Protein AF-A0A7S1DS60-F1 (afdb_monomer_lite)

InterPro domains:
  IPR001368 TNFR/NGFR cysteine-rich region [PS00652] (5-47)
  IPR001368 TNFR/NGFR cysteine-rich region [PS50050] (55-96)

Structure (mmCIF, N/CA/C/O backbone):
data_AF-A0A7S1DS60-F1
#
_entry.id   AF-A0A7S1DS60-F1
#
loop_
_atom_site.group_PDB
_atom_site.id
_atom_site.type_symbol
_atom_site.label_atom_id
_atom_site.label_alt_id
_atom_site.label_comp_id
_atom_site.label_asym_id
_atom_site.label_entity_id
_atom_site.label_seq_id
_atom_site.pdbx_PDB_ins_code
_atom_site.Cartn_x
_atom_site.Cartn_y
_atom_site.Cartn_z
_atom_site.occupancy
_atom_site.B_iso_or_equiv
_atom_site.auth_seq_id
_atom_site.auth_comp_id
_atom_site.auth_asym_id
_atom_site.auth_atom_id
_atom_site.pdbx_PDB_model_num
ATOM 1 N N . MET A 1 1 ? 25.228 -1.358 -38.423 1.00 77.25 1 MET A N 1
ATOM 2 C CA . MET A 1 1 ? 25.023 -2.503 -37.490 1.00 77.25 1 MET A CA 1
ATOM 3 C C . MET A 1 1 ? 24.868 -1.909 -36.098 1.00 77.25 1 MET A C 1
ATOM 5 O O . MET A 1 1 ? 25.657 -1.032 -35.782 1.00 77.25 1 MET A O 1
ATOM 9 N N . CYS A 1 2 ? 23.871 -2.311 -35.299 1.00 82.56 2 CYS A N 1
ATOM 10 C CA . CYS A 1 2 ? 23.634 -1.691 -33.985 1.00 82.56 2 CYS A CA 1
ATOM 11 C C . CYS A 1 2 ? 24.840 -1.860 -33.051 1.00 82.56 2 CYS A C 1
ATOM 13 O O . CYS A 1 2 ? 25.261 -2.992 -32.799 1.00 82.56 2 CYS A O 1
ATOM 15 N N . GLN A 1 3 ? 25.354 -0.752 -32.516 1.00 85.12 3 GLN A N 1
ATOM 16 C CA . GLN A 1 3 ? 26.491 -0.754 -31.594 1.00 85.12 3 GLN A CA 1
ATOM 17 C C . GLN A 1 3 ? 26.100 -1.141 -30.155 1.00 85.12 3 GLN A C 1
ATOM 19 O O . GLN A 1 3 ? 24.916 -1.272 -29.822 1.00 85.12 3 GLN A O 1
ATOM 24 N N . ASP A 1 4 ? 27.107 -1.368 -29.313 1.00 87.81 4 ASP A N 1
ATOM 25 C CA . ASP A 1 4 ? 26.959 -1.518 -27.863 1.00 87.81 4 ASP A CA 1
ATOM 26 C C . ASP A 1 4 ? 27.383 -0.203 -27.194 1.00 87.81 4 ASP A C 1
ATOM 28 O O . ASP A 1 4 ? 28.439 0.344 -27.513 1.00 87.81 4 ASP A O 1
ATOM 32 N N . CYS A 1 5 ? 26.537 0.323 -26.312 1.00 88.38 5 CYS A N 1
ATOM 33 C CA . CYS A 1 5 ? 26.714 1.637 -25.697 1.00 88.38 5 CYS A CA 1
ATOM 34 C C . CYS A 1 5 ? 27.489 1.596 -24.371 1.00 88.38 5 CYS A C 1
ATOM 36 O O . CYS A 1 5 ? 27.805 2.655 -23.828 1.00 88.38 5 CYS A O 1
ATOM 38 N N . GLY A 1 6 ? 27.838 0.404 -23.870 1.00 84.62 6 GLY A N 1
ATOM 39 C CA . GLY A 1 6 ? 28.521 0.249 -22.587 1.00 84.62 6 GLY A CA 1
ATOM 40 C C . GLY A 1 6 ? 27.583 0.388 -21.382 1.00 84.62 6 GLY A C 1
ATOM 41 O O . GLY A 1 6 ? 26.366 0.278 -21.507 1.00 84.62 6 GLY A O 1
ATOM 42 N N . GLN A 1 7 ? 28.155 0.565 -20.187 1.00 85.62 7 GLN A N 1
ATOM 43 C CA . GLN A 1 7 ? 27.382 0.655 -18.940 1.00 85.62 7 GLN A CA 1
ATOM 44 C C . GLN A 1 7 ? 26.685 2.018 -18.812 1.00 85.62 7 GLN A C 1
ATOM 46 O O . GLN A 1 7 ? 27.212 3.025 -19.275 1.00 85.62 7 GLN A O 1
ATOM 51 N N . GLU A 1 8 ? 25.510 2.022 -18.174 1.00 90.19 8 GLU A N 1
ATOM 52 C CA . GLU A 1 8 ? 24.691 3.216 -17.872 1.00 90.19 8 GLU A CA 1
ATOM 53 C C . GLU A 1 8 ? 24.151 3.985 -19.093 1.00 90.19 8 GLU A C 1
ATOM 55 O O . GLU A 1 8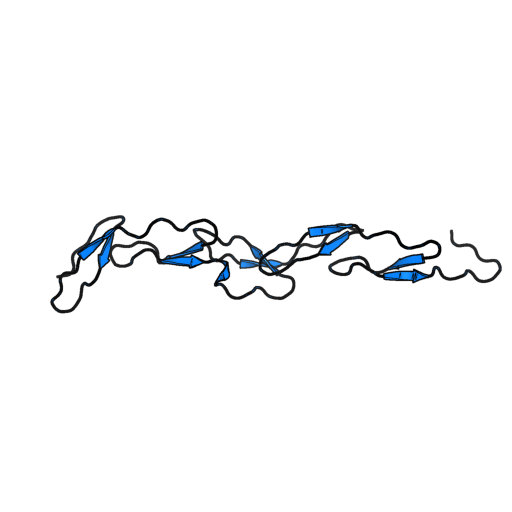 ? 23.641 5.098 -18.965 1.00 90.19 8 GLU A O 1
ATOM 60 N N . ARG A 1 9 ? 24.207 3.373 -20.281 1.00 94.56 9 ARG A N 1
ATOM 61 C CA . ARG A 1 9 ? 23.693 3.937 -21.531 1.00 94.56 9 ARG A CA 1
ATOM 62 C C . ARG A 1 9 ? 22.866 2.911 -22.286 1.00 94.56 9 ARG A C 1
ATOM 64 O O . ARG A 1 9 ? 23.164 1.719 -22.241 1.00 94.56 9 ARG A O 1
ATOM 71 N N . TYR A 1 10 ? 21.885 3.383 -23.044 1.00 94.62 10 TYR A N 1
ATOM 72 C CA . TYR A 1 10 ? 21.050 2.549 -23.902 1.00 94.62 10 TYR A CA 1
ATOM 73 C C . TYR A 1 10 ? 21.086 3.035 -25.352 1.00 94.62 10 TYR A C 1
ATOM 75 O O . TYR A 1 10 ? 21.266 4.223 -25.634 1.00 94.62 10 TYR A O 1
ATOM 83 N N . LEU A 1 11 ? 20.935 2.103 -26.293 1.00 95.12 11 LEU A N 1
ATOM 84 C CA . LEU A 1 11 ? 20.860 2.422 -27.715 1.00 95.12 11 LEU A CA 1
ATOM 85 C C . LEU A 1 11 ? 19.426 2.812 -28.095 1.00 95.12 11 LEU A C 1
ATOM 87 O O . LEU A 1 11 ? 18.534 1.964 -28.122 1.00 95.12 11 LEU A O 1
ATOM 91 N N . TYR A 1 12 ? 19.217 4.081 -28.438 1.00 93.31 12 TYR A N 1
ATOM 92 C CA . TYR A 1 12 ? 17.943 4.605 -28.918 1.00 93.31 12 TYR A CA 1
ATOM 93 C C . TYR A 1 12 ? 17.879 4.589 -30.449 1.00 93.31 12 TYR A C 1
ATOM 95 O O . TYR A 1 12 ? 18.824 4.991 -31.124 1.00 93.31 12 TYR A O 1
ATOM 103 N N . GLY A 1 13 ? 16.744 4.162 -31.006 1.00 90.88 13 GLY A N 1
ATOM 104 C CA . GLY A 1 13 ? 16.458 4.321 -32.435 1.00 90.88 13 GLY A CA 1
ATOM 105 C C . GLY A 1 13 ? 17.278 3.443 -33.387 1.00 90.88 13 GLY A C 1
ATOM 106 O O . GLY A 1 13 ? 17.379 3.787 -34.558 1.00 90.88 13 GLY A O 1
ATOM 107 N N . CYS A 1 14 ? 17.857 2.324 -32.932 1.00 90.44 14 CYS A N 1
ATOM 108 C CA . CYS A 1 14 ? 18.511 1.395 -33.858 1.00 90.44 14 CYS A CA 1
ATOM 109 C C . CYS A 1 14 ? 17.505 0.460 -34.538 1.00 90.44 14 CYS A C 1
ATOM 111 O O . CYS A 1 14 ? 16.767 -0.265 -33.866 1.00 90.44 14 CYS A O 1
ATOM 113 N N . GLY A 1 15 ? 17.519 0.430 -35.869 1.00 87.88 15 GLY A N 1
ATOM 114 C CA . GLY A 1 15 ? 16.660 -0.435 -36.672 1.00 87.88 15 GLY A CA 1
ATOM 115 C C . GLY A 1 15 ? 16.632 -0.019 -38.142 1.00 87.88 15 GLY A C 1
ATOM 116 O O . GLY A 1 15 ? 16.853 1.140 -38.475 1.00 87.88 15 GLY A O 1
ATOM 117 N N . GLY A 1 16 ? 16.351 -0.966 -39.040 1.00 86.94 16 GLY A N 1
ATOM 118 C CA . GLY A 1 16 ? 16.376 -0.698 -40.481 1.00 86.94 16 GLY A CA 1
ATOM 119 C C . GLY A 1 16 ? 17.774 -0.293 -40.959 1.00 86.94 16 GLY A C 1
ATOM 120 O O . GLY A 1 16 ? 18.723 -1.060 -40.795 1.00 86.94 16 GLY A O 1
ATOM 121 N N . GLU A 1 17 ? 17.880 0.897 -41.550 1.00 86.62 17 GLU A N 1
ATOM 122 C CA . GLU A 1 17 ? 19.138 1.521 -41.989 1.00 86.62 17 GLU A CA 1
ATOM 123 C C . GLU A 1 17 ? 19.765 2.465 -40.944 1.00 86.62 17 GLU A C 1
ATOM 125 O O . GLU A 1 17 ? 20.890 2.920 -41.132 1.00 86.62 17 GLU A O 1
ATOM 130 N N . GLU A 1 18 ? 19.086 2.705 -39.819 1.00 89.38 18 GLU A N 1
ATOM 131 C CA . GLU A 1 18 ? 19.547 3.601 -38.756 1.00 89.38 18 GLU A CA 1
ATOM 132 C C . GLU A 1 18 ? 20.487 2.878 -37.777 1.00 89.38 18 GLU A C 1
ATOM 134 O O . GLU A 1 18 ? 20.172 1.805 -37.249 1.00 89.38 18 GLU A O 1
ATOM 139 N N . GLU A 1 19 ? 21.642 3.486 -37.487 1.00 88.25 19 GLU A N 1
ATOM 140 C CA . GLU A 1 19 ? 22.638 2.934 -36.552 1.00 88.25 19 GLU A CA 1
ATOM 141 C C . GLU A 1 19 ? 22.272 3.147 -35.072 1.00 88.25 19 GLU A C 1
ATOM 143 O O . GLU A 1 19 ? 22.774 2.431 -34.199 1.00 88.25 19 GLU A O 1
ATOM 148 N N . GLY A 1 20 ? 21.352 4.079 -34.801 1.00 91.94 20 GLY A N 1
ATOM 149 C CA . GLY A 1 20 ? 20.920 4.475 -33.463 1.00 91.94 20 GLY A CA 1
ATOM 150 C C . GLY A 1 20 ? 21.922 5.369 -32.722 1.00 91.94 20 GLY A C 1
ATOM 151 O O . GLY A 1 20 ? 23.076 5.534 -33.113 1.00 91.94 20 GLY A O 1
ATOM 152 N N . GLU A 1 21 ? 21.474 5.947 -31.611 1.00 93.38 21 GLU A N 1
ATOM 153 C CA . GLU A 1 21 ? 22.241 6.867 -30.768 1.00 93.38 21 GLU A CA 1
ATOM 154 C C . GLU A 1 21 ? 22.366 6.309 -29.348 1.00 93.38 21 GLU A C 1
ATOM 156 O O . GLU A 1 21 ? 21.381 5.863 -28.759 1.00 93.38 21 GLU A O 1
ATOM 161 N N . CYS A 1 22 ? 23.566 6.356 -28.770 1.00 94.81 22 CYS A N 1
ATOM 162 C CA . CYS A 1 22 ? 23.753 6.006 -27.365 1.00 94.81 22 CYS A CA 1
ATOM 163 C C . CYS A 1 22 ? 23.325 7.167 -26.467 1.00 94.81 22 CYS A C 1
ATOM 165 O O . CYS A 1 22 ? 23.950 8.231 -26.485 1.00 94.81 22 CYS A O 1
ATOM 167 N N . ARG A 1 23 ? 22.312 6.940 -25.636 1.00 95.44 23 ARG A N 1
ATOM 168 C CA . ARG A 1 23 ? 21.808 7.912 -24.660 1.00 95.44 23 ARG A CA 1
ATOM 169 C C . ARG A 1 23 ? 22.091 7.444 -23.247 1.00 95.44 23 ARG A C 1
ATOM 171 O O . ARG A 1 23 ? 22.139 6.242 -23.000 1.00 95.44 23 ARG A O 1
ATOM 178 N N . ASP A 1 24 ? 22.301 8.396 -22.349 1.00 96.19 24 ASP A N 1
ATOM 179 C CA . ASP A 1 24 ? 22.412 8.098 -20.925 1.00 96.19 24 ASP A CA 1
ATOM 180 C C . ASP A 1 24 ? 21.065 7.598 -20.413 1.00 96.19 24 ASP A C 1
ATOM 182 O O . ASP A 1 24 ? 20.008 8.058 -20.859 1.00 96.19 24 ASP A O 1
ATOM 186 N N . CYS A 1 25 ? 21.109 6.612 -19.523 1.00 95.94 25 CYS A N 1
ATOM 187 C CA . CYS A 1 25 ? 19.897 6.123 -18.896 1.00 95.94 25 CYS A CA 1
ATOM 188 C C . CYS A 1 25 ? 19.268 7.203 -18.014 1.00 95.94 25 CYS A C 1
ATOM 190 O O . CYS A 1 25 ? 19.962 7.979 -17.357 1.00 95.94 25 CYS A O 1
ATOM 192 N N . SER A 1 26 ? 17.941 7.195 -17.960 1.00 95.00 26 SER A N 1
ATOM 193 C CA . SER A 1 26 ? 17.153 7.989 -17.027 1.00 95.00 26 SER A CA 1
ATOM 194 C C . SER A 1 26 ? 17.617 7.752 -15.587 1.00 95.00 26 SER A C 1
ATOM 196 O O . SER A 1 26 ? 18.011 6.640 -15.233 1.00 95.00 26 SER A O 1
ATOM 198 N N . GLU A 1 27 ? 17.558 8.791 -14.753 1.00 93.56 27 GLU A N 1
ATOM 199 C CA . GLU A 1 27 ? 18.003 8.778 -13.351 1.00 93.56 27 GLU A CA 1
ATOM 200 C C . GLU A 1 27 ? 17.357 7.662 -12.515 1.00 93.56 27 GLU A C 1
ATOM 202 O O . GLU A 1 27 ? 16.332 7.084 -12.879 1.00 93.56 27 GLU A O 1
ATOM 207 N N . ALA A 1 28 ? 17.973 7.328 -11.380 1.00 92.12 28 ALA A N 1
ATOM 208 C CA . ALA A 1 28 ? 17.454 6.292 -10.492 1.00 92.12 28 ALA A CA 1
ATOM 209 C C . ALA A 1 28 ? 16.040 6.629 -9.981 1.00 92.12 28 ALA A C 1
ATOM 211 O O . ALA A 1 28 ? 15.719 7.785 -9.712 1.00 92.12 28 ALA A O 1
ATOM 212 N N . CYS A 1 29 ? 15.203 5.602 -9.803 1.00 94.25 29 CYS A N 1
ATOM 213 C CA . CYS A 1 29 ? 13.833 5.794 -9.336 1.00 94.25 29 CYS A CA 1
ATOM 214 C C . CYS A 1 29 ? 13.790 6.362 -7.909 1.00 94.25 29 CYS A C 1
ATOM 216 O O . CYS A 1 29 ? 14.455 5.861 -6.997 1.00 94.25 29 CYS A O 1
ATOM 218 N N . GLU A 1 30 ? 12.964 7.388 -7.709 1.00 92.81 30 GLU A N 1
ATOM 219 C CA . GLU A 1 30 ? 12.786 8.058 -6.422 1.00 92.81 30 GLU A CA 1
ATOM 220 C C . GLU A 1 30 ? 11.836 7.292 -5.486 1.00 92.81 30 GLU A C 1
ATOM 222 O O . GLU A 1 30 ? 11.084 6.398 -5.896 1.00 92.81 30 GLU A O 1
ATOM 227 N N . ALA A 1 31 ? 11.829 7.680 -4.206 1.00 89.19 31 ALA A N 1
ATOM 228 C CA . ALA A 1 31 ? 10.869 7.173 -3.231 1.00 89.19 31 ALA A CA 1
ATOM 229 C C . ALA A 1 31 ? 9.424 7.404 -3.712 1.00 89.19 31 ALA A C 1
ATOM 231 O O . ALA A 1 31 ? 9.071 8.493 -4.151 1.00 89.19 31 ALA A O 1
ATOM 232 N N . GLY A 1 32 ? 8.584 6.370 -3.620 1.00 91.62 32 GLY A N 1
ATOM 233 C CA . GLY A 1 32 ? 7.227 6.394 -4.180 1.00 91.62 32 GLY A CA 1
ATOM 234 C C . GLY A 1 32 ? 7.131 5.900 -5.629 1.00 91.62 32 GLY A C 1
ATOM 235 O O . GLY A 1 32 ? 6.033 5.856 -6.178 1.00 91.62 32 GLY A O 1
ATOM 236 N N . SER A 1 33 ? 8.239 5.466 -6.234 1.00 95.62 33 SER A N 1
ATOM 237 C CA . SER A 1 33 ? 8.265 4.750 -7.515 1.00 95.62 33 SER A CA 1
ATOM 238 C C . SER A 1 33 ? 9.194 3.541 -7.446 1.00 95.62 33 SER A C 1
ATOM 240 O O . SER A 1 33 ? 10.027 3.472 -6.546 1.00 95.62 33 SER A O 1
ATOM 242 N N . TYR A 1 34 ? 9.054 2.581 -8.359 1.00 95.75 34 TYR A N 1
ATOM 243 C CA . TYR A 1 34 ? 9.936 1.417 -8.465 1.00 95.75 34 TYR A CA 1
ATOM 244 C C . TYR A 1 34 ? 10.389 1.179 -9.906 1.00 95.75 34 TYR A C 1
ATOM 246 O O . TYR A 1 34 ? 9.676 1.516 -10.850 1.00 95.75 34 TYR A O 1
ATOM 254 N N . GLU A 1 35 ? 11.572 0.592 -10.065 1.00 96.50 35 GLU A N 1
ATOM 255 C CA . GLU A 1 35 ? 12.141 0.231 -11.359 1.00 96.50 35 GLU A CA 1
ATOM 256 C C . GLU A 1 35 ? 11.384 -0.970 -11.937 1.00 96.50 35 GLU A C 1
ATOM 258 O O . GLU A 1 35 ? 11.410 -2.071 -11.381 1.00 96.50 35 GLU A O 1
ATOM 263 N N . LEU A 1 36 ? 10.671 -0.744 -13.042 1.00 95.62 36 LEU A N 1
ATOM 264 C CA . LEU A 1 36 ? 10.013 -1.801 -13.809 1.00 95.62 36 LEU A CA 1
ATOM 265 C C . LEU A 1 36 ? 10.951 -2.351 -14.884 1.00 95.62 36 LEU A C 1
ATOM 267 O O . LEU A 1 36 ? 10.999 -3.561 -15.108 1.00 95.62 36 LEU A O 1
ATOM 271 N N . VAL A 1 37 ? 11.685 -1.453 -15.540 1.00 95.38 37 VAL A N 1
ATOM 272 C CA . VAL A 1 37 ? 12.681 -1.788 -16.556 1.00 95.38 37 VAL A CA 1
ATOM 273 C C . VAL A 1 37 ? 14.024 -1.268 -16.082 1.00 95.38 37 VAL A C 1
ATOM 275 O O . VAL A 1 37 ? 14.183 -0.072 -15.841 1.00 95.38 37 VAL A O 1
ATOM 278 N N . ALA A 1 38 ? 14.984 -2.179 -15.951 1.00 93.06 38 ALA A N 1
ATOM 279 C CA . ALA A 1 38 ? 16.355 -1.823 -15.641 1.00 93.06 38 ALA A CA 1
ATOM 280 C C . ALA A 1 38 ? 17.029 -1.165 -16.848 1.00 93.06 38 ALA A C 1
ATOM 282 O O . ALA A 1 38 ? 16.831 -1.574 -17.998 1.00 93.06 38 ALA A O 1
ATOM 283 N N . CYS A 1 39 ? 17.888 -0.188 -16.564 1.00 94.19 39 CYS A N 1
ATOM 284 C CA . CYS A 1 39 ? 18.811 0.349 -17.557 1.00 94.19 39 CYS A CA 1
ATOM 285 C C . CYS A 1 39 ? 19.668 -0.788 -18.136 1.00 94.19 39 CYS A C 1
ATOM 287 O O . CYS A 1 39 ? 20.289 -1.563 -17.401 1.00 94.19 39 CYS A O 1
ATOM 289 N N . SER A 1 40 ? 19.713 -0.879 -19.462 1.00 92.31 40 SER A N 1
ATOM 290 C CA . SER A 1 40 ? 20.561 -1.819 -20.187 1.00 92.31 40 SER A CA 1
ATOM 291 C C . SER A 1 40 ? 21.035 -1.201 -21.506 1.00 92.31 40 SER A C 1
ATOM 293 O O . SER A 1 40 ? 20.438 -0.232 -21.971 1.00 92.31 40 SER A O 1
ATOM 295 N N . PRO A 1 41 ? 22.009 -1.806 -22.210 1.00 91.88 41 PRO A N 1
ATOM 296 C CA . PRO A 1 41 ? 22.421 -1.342 -23.540 1.00 91.88 41 PRO A CA 1
ATOM 297 C C . PRO A 1 41 ? 21.296 -1.273 -24.589 1.00 91.88 41 PRO A C 1
ATOM 299 O O . PRO A 1 41 ? 21.496 -0.737 -25.682 1.00 91.88 41 PRO A O 1
ATOM 302 N N . ARG A 1 42 ? 20.117 -1.842 -24.304 1.00 88.62 42 ARG A N 1
ATOM 303 C CA . ARG A 1 42 ? 18.958 -1.884 -25.208 1.00 88.62 42 ARG A CA 1
ATOM 304 C C . ARG A 1 42 ? 17.709 -1.194 -24.662 1.00 88.62 42 ARG A C 1
ATOM 306 O O . ARG A 1 42 ? 16.777 -1.000 -25.434 1.00 88.62 42 ARG A O 1
ATOM 313 N N . THR A 1 43 ? 17.666 -0.852 -23.380 1.00 91.81 43 THR A N 1
ATOM 314 C CA . THR A 1 43 ? 16.467 -0.310 -22.729 1.00 91.81 43 THR A CA 1
ATOM 315 C C . THR A 1 43 ? 16.839 0.818 -21.790 1.00 91.81 43 THR A C 1
ATOM 317 O O . THR A 1 43 ? 17.775 0.686 -21.001 1.00 91.81 43 THR A O 1
ATOM 320 N N . ASP A 1 44 ? 16.078 1.906 -21.859 1.00 94.94 44 ASP A N 1
ATOM 321 C CA . ASP A 1 44 ? 16.143 2.933 -20.829 1.00 94.94 44 ASP A CA 1
ATOM 322 C C . ASP A 1 44 ? 15.511 2.421 -19.527 1.00 94.94 44 ASP A C 1
ATOM 324 O O . ASP A 1 44 ? 14.714 1.476 -19.530 1.00 94.94 44 ASP A O 1
ATOM 328 N N . ARG A 1 45 ? 15.873 3.053 -18.414 1.00 95.19 45 ARG A N 1
ATOM 329 C CA . ARG A 1 45 ? 15.231 2.831 -17.126 1.00 95.19 45 ARG A CA 1
ATOM 330 C C . ARG A 1 45 ? 13.799 3.353 -17.165 1.00 95.19 45 ARG A C 1
ATOM 332 O O . ARG A 1 45 ? 13.561 4.512 -17.498 1.00 95.19 45 ARG A O 1
ATOM 339 N N . GLU A 1 46 ? 12.859 2.523 -16.727 1.00 96.12 46 GLU A N 1
ATOM 340 C CA . GLU A 1 46 ? 11.460 2.920 -16.564 1.00 96.12 46 GLU A CA 1
ATOM 341 C C . GLU A 1 46 ? 11.035 2.785 -15.104 1.00 96.12 46 GLU A C 1
ATOM 343 O O . GLU A 1 46 ? 11.044 1.692 -14.527 1.00 96.12 46 GLU A O 1
ATOM 348 N N . CYS A 1 47 ? 10.631 3.910 -14.519 1.00 96.81 47 CYS A N 1
ATOM 349 C CA . CYS A 1 47 ? 10.114 3.983 -13.159 1.00 96.81 47 CYS A CA 1
ATOM 350 C C . CYS A 1 47 ? 8.585 4.044 -13.170 1.00 96.81 47 CYS A C 1
ATOM 352 O O . CYS A 1 47 ? 7.982 4.812 -13.921 1.00 96.81 47 CYS A O 1
ATOM 354 N N . VAL A 1 48 ? 7.953 3.273 -12.289 1.00 96.69 48 VAL A N 1
ATOM 355 C CA . VAL A 1 48 ? 6.495 3.221 -12.145 1.00 96.69 48 VAL A CA 1
ATOM 356 C C . VAL A 1 48 ? 6.091 3.731 -10.761 1.00 96.69 48 VAL A C 1
ATOM 358 O O . VAL A 1 48 ? 6.616 3.237 -9.762 1.00 96.69 48 VAL A O 1
ATOM 361 N N . PRO A 1 49 ? 5.155 4.695 -10.657 1.00 95.69 49 PRO A N 1
ATOM 362 C CA . PRO A 1 49 ? 4.657 5.169 -9.367 1.00 95.69 49 PRO A CA 1
ATOM 363 C C . PRO A 1 49 ? 3.971 4.061 -8.561 1.00 95.69 49 PRO A C 1
ATOM 365 O O . PRO A 1 49 ? 3.218 3.258 -9.107 1.00 95.69 49 PRO A O 1
ATOM 368 N N . CYS A 1 50 ? 4.151 4.055 -7.244 1.00 94.38 50 CYS A N 1
ATOM 369 C CA . CYS A 1 50 ? 3.469 3.120 -6.348 1.00 94.38 50 CYS A CA 1
ATOM 370 C C . CYS A 1 50 ? 1.940 3.260 -6.405 1.00 94.38 50 CYS A C 1
ATOM 372 O O . CYS A 1 50 ? 1.225 2.260 -6.337 1.00 94.38 50 CYS A O 1
ATOM 374 N N . ASP A 1 51 ? 1.446 4.483 -6.599 1.00 91.44 51 ASP A N 1
ATOM 375 C CA . ASP A 1 51 ? 0.012 4.793 -6.631 1.00 91.44 51 ASP A CA 1
ATOM 376 C C . ASP A 1 51 ? -0.660 4.426 -7.964 1.00 91.44 51 ASP A C 1
ATOM 378 O O . ASP A 1 51 ? -1.884 4.448 -8.063 1.00 91.44 51 ASP A O 1
ATOM 382 N N . SER A 1 52 ? 0.116 4.060 -8.995 1.00 94.00 52 SER A N 1
ATOM 383 C CA . SER A 1 52 ? -0.434 3.538 -10.256 1.00 94.00 52 SER A CA 1
ATOM 384 C C . SER A 1 52 ? -0.754 2.043 -10.187 1.00 94.00 52 SER A C 1
ATOM 386 O O . SER A 1 52 ? -1.375 1.491 -11.097 1.00 94.00 52 SER A O 1
ATOM 388 N N . GLN A 1 53 ? -0.329 1.373 -9.113 1.00 94.19 53 GLN A N 1
ATOM 389 C CA . GLN A 1 53 ? -0.616 -0.035 -8.905 1.00 94.19 53 GLN A CA 1
ATOM 390 C C . GLN A 1 53 ? -2.095 -0.250 -8.565 1.00 94.19 53 GLN A C 1
ATOM 392 O O . GLN A 1 53 ? -2.719 0.613 -7.945 1.00 94.19 53 GLN A O 1
ATOM 397 N N . PRO A 1 54 ? -2.660 -1.428 -8.886 1.00 95.50 54 PRO A N 1
ATOM 398 C CA . PRO A 1 54 ? -4.016 -1.763 -8.474 1.00 95.50 54 PRO A CA 1
ATOM 399 C C . PRO A 1 54 ? -4.206 -1.588 -6.959 1.00 95.50 54 PRO A C 1
ATOM 401 O O . PRO A 1 54 ? -3.294 -1.915 -6.192 1.00 95.50 54 PRO A O 1
ATOM 404 N N . PRO A 1 55 ? -5.368 -1.100 -6.498 1.00 95.25 55 PRO A N 1
ATOM 405 C CA . PRO A 1 55 ? -5.627 -0.976 -5.072 1.00 95.25 55 PRO A CA 1
ATOM 406 C C . PRO A 1 55 ? -5.579 -2.347 -4.392 1.00 95.25 55 PRO A C 1
ATOM 408 O O . PRO A 1 55 ? -5.955 -3.365 -4.978 1.00 95.25 55 PRO A O 1
ATOM 411 N N . CYS A 1 56 ? -5.119 -2.368 -3.144 1.00 96.69 56 CYS A N 1
ATOM 412 C CA . CYS A 1 56 ? -5.147 -3.575 -2.333 1.00 96.69 56 CYS A CA 1
ATOM 413 C C . CYS A 1 56 ? -6.587 -3.931 -1.930 1.00 96.69 56 CYS A C 1
ATOM 415 O O . CYS A 1 56 ? -7.435 -3.037 -1.817 1.00 96.69 56 CYS A O 1
ATOM 417 N N . PRO A 1 57 ? -6.879 -5.225 -1.696 1.00 96.19 57 PRO A N 1
ATOM 418 C CA . PRO A 1 57 ? -8.168 -5.656 -1.172 1.00 96.19 57 PRO A CA 1
ATOM 419 C C . PRO A 1 57 ? -8.547 -4.938 0.129 1.00 96.19 57 PRO A C 1
ATOM 421 O O . PRO A 1 57 ? -7.699 -4.439 0.871 1.00 96.19 57 PRO A O 1
ATOM 424 N N . ALA A 1 58 ? -9.845 -4.917 0.435 1.00 91.69 58 ALA A N 1
ATOM 425 C CA . ALA A 1 58 ? -10.329 -4.366 1.695 1.00 91.69 58 ALA A CA 1
ATOM 426 C C . ALA A 1 58 ? -9.686 -5.093 2.891 1.00 91.69 58 ALA A C 1
ATOM 428 O O . ALA A 1 58 ? -9.694 -6.321 2.951 1.00 91.69 58 ALA A O 1
ATOM 429 N N . GLY A 1 59 ? -9.164 -4.327 3.854 1.00 92.44 59 GLY A N 1
ATOM 430 C CA . GLY A 1 59 ? -8.442 -4.877 5.006 1.00 92.44 59 GLY A CA 1
ATOM 431 C C . GLY A 1 59 ? -6.951 -5.137 4.760 1.00 92.44 59 GLY A C 1
ATOM 432 O O . GLY A 1 59 ? -6.306 -5.760 5.606 1.00 92.44 59 GLY A O 1
ATOM 433 N N . GLU A 1 60 ? -6.39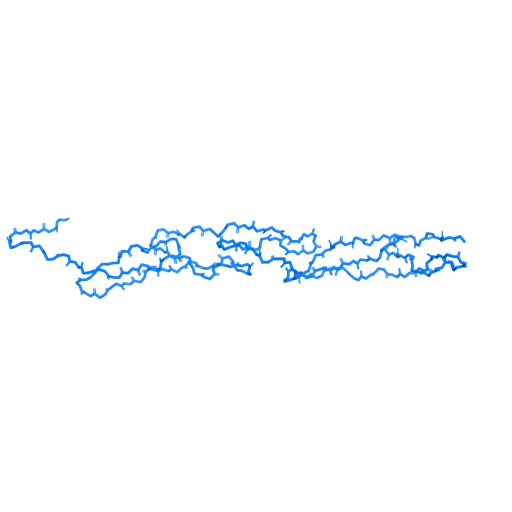5 -4.640 3.653 1.00 96.56 60 GLU A N 1
ATOM 434 C CA . GLU A 1 60 ? -4.967 -4.700 3.339 1.00 96.56 60 GLU A CA 1
ATOM 435 C C . GLU A 1 60 ? -4.402 -3.320 2.966 1.00 96.56 60 GLU A C 1
ATOM 437 O O . GLU A 1 60 ? -5.120 -2.438 2.489 1.00 96.56 60 GLU A O 1
ATOM 442 N N . PHE A 1 61 ? -3.092 -3.158 3.157 1.00 96.19 61 PHE A N 1
ATOM 443 C CA . PHE A 1 61 ? -2.324 -1.980 2.750 1.00 96.19 61 PHE A CA 1
ATOM 444 C C . PHE A 1 61 ? -1.133 -2.388 1.879 1.00 96.19 61 PHE A C 1
ATOM 446 O O . PHE A 1 61 ? -0.661 -3.526 1.951 1.00 96.19 61 PHE A O 1
ATOM 453 N N . ARG A 1 62 ? -0.627 -1.468 1.051 1.00 97.12 62 ARG A N 1
ATOM 454 C CA . ARG A 1 62 ? 0.569 -1.714 0.241 1.00 97.12 62 ARG A CA 1
ATOM 455 C C . ARG A 1 62 ? 1.817 -1.579 1.107 1.00 97.12 62 ARG A C 1
ATOM 457 O O . ARG A 1 62 ? 2.153 -0.498 1.583 1.00 97.12 62 ARG A O 1
ATOM 464 N N . GLU A 1 63 ? 2.528 -2.683 1.283 1.00 95.94 63 GLU A N 1
ATOM 465 C CA . GLU A 1 63 ? 3.773 -2.747 2.037 1.00 95.94 63 GLU A CA 1
ATOM 466 C C . GLU A 1 63 ? 4.976 -2.864 1.096 1.00 95.94 63 GLU A C 1
ATOM 468 O O . GLU A 1 63 ? 4.994 -3.683 0.173 1.00 95.94 63 GLU A O 1
ATOM 473 N N . GLY A 1 64 ? 6.010 -2.062 1.360 1.00 94.06 64 GLY A N 1
ATOM 474 C CA . GLY A 1 64 ? 7.319 -2.212 0.724 1.00 94.06 64 GLY A CA 1
ATOM 475 C C . GLY A 1 64 ? 7.367 -1.824 -0.754 1.00 94.06 64 GLY A C 1
ATOM 476 O O . GLY A 1 64 ? 8.195 -2.370 -1.480 1.00 94.06 64 GLY A O 1
ATOM 477 N N . CYS A 1 65 ? 6.489 -0.924 -1.207 1.00 95.31 65 CYS A N 1
ATOM 478 C CA . CYS A 1 65 ? 6.648 -0.312 -2.523 1.00 95.31 65 CYS A CA 1
ATOM 479 C C . CYS A 1 65 ? 7.730 0.772 -2.491 1.00 95.31 65 CYS A C 1
ATOM 481 O O . CYS A 1 65 ? 7.761 1.596 -1.576 1.00 95.31 65 CYS A O 1
ATOM 483 N N . GLY A 1 66 ? 8.598 0.764 -3.497 1.00 93.06 66 GLY A N 1
ATOM 484 C CA . GLY A 1 66 ? 9.662 1.740 -3.688 1.00 93.06 66 GLY A CA 1
ATOM 485 C C . GLY A 1 66 ? 10.905 1.119 -4.317 1.00 93.06 66 GLY A C 1
ATOM 486 O O . GLY A 1 66 ? 11.165 -0.065 -4.115 1.00 93.06 66 GLY A O 1
ATOM 487 N N . VAL A 1 67 ? 11.653 1.949 -5.047 1.00 90.06 67 VAL A N 1
ATOM 488 C CA . VAL A 1 67 ? 12.922 1.773 -5.780 1.00 90.06 67 VAL A CA 1
ATOM 489 C C . VAL A 1 67 ? 13.066 0.457 -6.547 1.00 90.06 67 VAL A C 1
ATOM 491 O O . VAL A 1 67 ? 13.186 0.469 -7.761 1.00 90.06 67 VAL A O 1
ATOM 494 N N . VAL A 1 68 ? 13.039 -0.678 -5.859 1.00 89.69 68 VAL A N 1
ATOM 495 C CA . VAL A 1 68 ? 13.270 -2.027 -6.392 1.00 89.69 68 VAL A CA 1
ATOM 496 C C . VAL A 1 68 ? 12.020 -2.912 -6.395 1.00 89.69 68 VAL A C 1
ATOM 498 O O . VAL A 1 68 ? 12.079 -4.053 -6.844 1.00 89.69 68 VAL A O 1
ATOM 501 N N . SER A 1 69 ? 10.901 -2.449 -5.833 1.00 93.56 69 SER A N 1
ATOM 502 C CA . SER A 1 69 ? 9.719 -3.287 -5.619 1.00 93.56 69 SER A CA 1
ATOM 503 C C . SER A 1 69 ? 8.418 -2.521 -5.820 1.00 93.56 69 SER A C 1
ATOM 505 O O . SER A 1 69 ? 8.237 -1.436 -5.272 1.00 93.56 69 SER A O 1
ATOM 507 N N . ALA A 1 70 ? 7.458 -3.148 -6.503 1.00 94.56 70 ALA A N 1
ATOM 508 C CA . ALA A 1 70 ? 6.067 -2.684 -6.574 1.00 94.56 70 ALA A CA 1
ATOM 509 C C . ALA A 1 70 ? 5.327 -2.776 -5.222 1.00 94.56 70 ALA A C 1
ATOM 511 O O . ALA A 1 70 ? 4.188 -2.319 -5.075 1.00 94.56 70 ALA A O 1
ATOM 512 N N . GLY A 1 71 ? 5.967 -3.388 -4.224 1.00 95.38 71 GLY A N 1
ATOM 513 C CA . GLY A 1 71 ? 5.353 -3.753 -2.961 1.00 95.38 71 GLY A CA 1
ATOM 514 C C . GLY A 1 71 ? 4.362 -4.900 -3.116 1.00 95.38 71 GLY A C 1
ATOM 515 O O . GLY A 1 71 ? 4.112 -5.423 -4.203 1.00 95.38 71 GLY A O 1
ATOM 516 N N . LYS A 1 72 ? 3.783 -5.299 -1.992 1.00 96.62 72 LYS A N 1
ATOM 517 C CA . LYS A 1 72 ? 2.740 -6.323 -1.926 1.00 96.62 72 LYS A CA 1
ATOM 518 C C . LYS A 1 72 ? 1.626 -5.852 -1.011 1.00 96.62 72 LYS A C 1
ATOM 520 O O . LYS A 1 72 ? 1.861 -5.033 -0.125 1.00 96.62 72 LYS A O 1
ATOM 525 N N . CYS A 1 73 ? 0.432 -6.387 -1.204 1.00 97.56 73 CYS A N 1
ATOM 526 C CA . CYS A 1 73 ? -0.639 -6.160 -0.252 1.00 97.56 73 CYS A CA 1
ATOM 527 C C . CYS A 1 73 ? -0.401 -7.027 0.989 1.00 97.56 73 CYS A C 1
ATOM 529 O O . CYS A 1 73 ? -0.065 -8.211 0.889 1.00 97.56 73 CYS A O 1
ATOM 531 N N . ALA A 1 74 ? -0.472 -6.391 2.153 1.00 96.94 74 ALA A N 1
ATOM 532 C CA . ALA A 1 74 ? -0.268 -7.010 3.448 1.00 96.94 74 ALA A CA 1
ATOM 533 C C . ALA A 1 74 ? -1.492 -6.750 4.335 1.00 96.94 74 ALA A C 1
ATOM 535 O O . ALA A 1 74 ? -2.061 -5.654 4.291 1.00 96.94 74 ALA A O 1
ATOM 536 N N . PRO A 1 75 ? -1.902 -7.727 5.161 1.00 96.00 75 PRO A N 1
ATOM 537 C CA . PRO A 1 75 ? -3.060 -7.571 6.025 1.00 96.00 75 PRO A CA 1
ATOM 538 C C . PRO A 1 75 ? -2.844 -6.464 7.053 1.00 96.00 75 PRO A C 1
ATOM 540 O O . PRO A 1 75 ? -1.779 -6.336 7.663 1.00 96.00 75 PRO A O 1
ATOM 543 N N . CYS A 1 76 ? -3.901 -5.695 7.300 1.00 95.44 76 CYS A N 1
ATOM 544 C CA . CYS A 1 76 ? -3.950 -4.761 8.411 1.00 95.44 76 CYS A CA 1
ATOM 545 C C . CYS A 1 76 ? -3.750 -5.513 9.730 1.00 95.44 76 CYS A C 1
ATOM 547 O O . CYS A 1 76 ? -4.498 -6.434 10.061 1.00 95.44 76 CYS A O 1
ATOM 549 N N . ALA A 1 77 ? -2.761 -5.100 10.521 1.00 93.38 77 ALA A N 1
ATOM 550 C CA . ALA A 1 77 ? -2.524 -5.727 11.814 1.00 93.38 77 ALA A CA 1
ATOM 551 C C . ALA A 1 77 ? -3.726 -5.525 12.758 1.00 93.38 77 ALA A C 1
ATOM 553 O O . ALA A 1 77 ? -4.400 -4.488 12.735 1.00 93.38 77 ALA A O 1
ATOM 554 N N . ALA A 1 78 ? -3.956 -6.473 13.664 1.00 91.31 78 ALA A N 1
ATOM 555 C CA . ALA A 1 78 ? -4.893 -6.274 14.766 1.00 91.31 78 ALA A CA 1
ATOM 556 C C . ALA A 1 78 ? -4.380 -5.192 15.735 1.00 91.31 78 ALA A C 1
ATOM 558 O O . ALA A 1 78 ? -3.178 -4.921 15.811 1.00 91.31 78 ALA A O 1
ATOM 559 N N . CYS A 1 79 ? -5.297 -4.557 16.462 1.00 95.00 79 CYS A N 1
ATOM 560 C CA . CYS A 1 79 ? -4.952 -3.642 17.547 1.00 95.00 79 CYS A CA 1
ATOM 561 C C . CYS A 1 79 ? -4.931 -4.361 18.903 1.00 95.00 79 CYS A C 1
ATOM 563 O O . CYS A 1 79 ? -5.598 -5.387 19.052 1.00 95.00 79 CYS A O 1
ATOM 565 N N . PRO A 1 80 ? -4.183 -3.838 19.894 1.00 93.94 80 PRO A N 1
ATOM 566 C CA . PRO A 1 80 ? -4.218 -4.354 21.259 1.00 93.94 80 PRO A CA 1
ATOM 567 C C . PRO A 1 80 ? -5.637 -4.366 21.841 1.00 93.94 80 PRO A C 1
ATOM 569 O O . PRO A 1 80 ? -6.513 -3.620 21.396 1.00 93.94 80 PRO A O 1
ATOM 572 N N . ALA A 1 81 ? -5.849 -5.182 22.876 1.00 89.56 81 ALA A N 1
ATOM 573 C CA . ALA A 1 81 ? -7.115 -5.211 23.601 1.00 89.56 81 ALA A CA 1
ATOM 574 C C . ALA A 1 81 ? -7.497 -3.804 24.098 1.00 89.56 81 ALA A C 1
ATOM 576 O O . ALA A 1 81 ? -6.655 -3.059 24.598 1.00 89.56 81 ALA A O 1
ATOM 577 N N . GLY A 1 82 ? -8.772 -3.435 23.945 1.00 91.69 82 GLY A N 1
ATOM 578 C CA . GLY A 1 82 ? -9.235 -2.080 24.250 1.00 91.69 82 GLY A CA 1
ATOM 579 C C . GLY A 1 82 ? -8.873 -1.043 23.178 1.00 91.69 82 GLY A C 1
ATOM 580 O O . GLY A 1 82 ? -8.894 0.156 23.459 1.00 91.69 82 GLY A O 1
ATOM 581 N N . SER A 1 83 ? -8.564 -1.465 21.949 1.00 96.00 83 SER A N 1
ATOM 582 C CA . SER A 1 83 ? -8.417 -0.584 20.785 1.00 96.00 83 SER A CA 1
ATOM 583 C C . SER A 1 83 ? -9.033 -1.182 19.516 1.00 96.00 83 SER A C 1
ATOM 585 O O . SER A 1 83 ? -9.196 -2.396 19.396 1.00 96.00 83 SER A O 1
ATOM 587 N N . PHE A 1 84 ? -9.329 -0.317 18.548 1.00 95.12 84 PHE A N 1
ATOM 588 C CA . PHE A 1 84 ? -9.770 -0.683 17.201 1.00 95.12 84 PHE A CA 1
ATOM 589 C C . PHE A 1 84 ? -8.894 0.010 16.148 1.00 95.12 84 PHE A C 1
ATOM 591 O O . PHE A 1 84 ? -8.273 1.038 16.414 1.00 95.12 84 PHE A O 1
ATOM 598 N N . ARG A 1 85 ? -8.796 -0.574 14.956 1.00 96.62 85 ARG A N 1
ATOM 599 C CA . ARG A 1 85 ? -8.025 -0.071 13.818 1.00 96.62 85 ARG A CA 1
ATOM 600 C C . ARG A 1 85 ? -8.886 0.914 13.033 1.00 96.62 85 ARG A C 1
ATOM 602 O O . 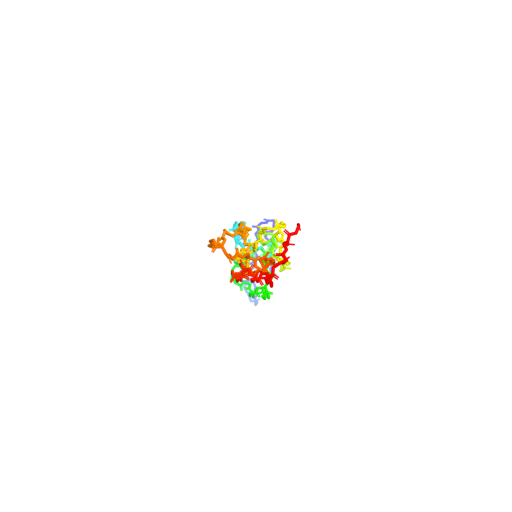ARG A 1 85 ? -9.976 0.561 12.594 1.00 96.62 85 ARG A O 1
ATOM 609 N N . MET A 1 86 ? -8.365 2.115 12.800 1.00 95.56 86 MET A N 1
ATOM 610 C CA . MET A 1 86 ? -8.977 3.121 11.934 1.00 95.56 86 MET A CA 1
ATOM 611 C C . MET A 1 86 ? -8.065 3.442 10.747 1.00 95.56 86 MET A C 1
ATOM 613 O O . MET A 1 86 ? -6.847 3.540 10.908 1.00 95.56 86 MET A O 1
ATOM 617 N N . GLY A 1 87 ? -8.664 3.632 9.567 1.00 94.50 87 GLY A N 1
ATOM 618 C CA . GLY A 1 87 ? -7.969 4.140 8.378 1.00 94.50 87 GLY A CA 1
ATOM 619 C C . GLY A 1 87 ? -6.911 3.188 7.829 1.00 94.50 87 GLY A C 1
ATOM 620 O O . GLY A 1 87 ? -5.829 3.638 7.458 1.00 94.50 87 GLY A O 1
ATOM 621 N N . CYS A 1 88 ? -7.185 1.880 7.879 1.00 96.19 88 CYS A N 1
ATOM 622 C CA . CYS A 1 88 ? -6.359 0.915 7.172 1.00 96.19 88 CYS A CA 1
ATOM 623 C C . CYS A 1 88 ? -6.919 0.687 5.767 1.00 96.19 88 CYS A C 1
ATOM 625 O O . CYS A 1 88 ? -8.056 0.235 5.620 1.00 96.19 88 CYS A O 1
ATOM 627 N N . ASP A 1 89 ? -6.122 1.032 4.766 1.00 95.19 89 ASP A N 1
ATOM 628 C CA . ASP A 1 89 ? -6.459 1.023 3.347 1.00 95.19 89 ASP A CA 1
ATOM 629 C C . ASP A 1 89 ? -5.184 0.847 2.507 1.00 95.19 89 ASP A C 1
ATOM 631 O O . ASP A 1 89 ? -4.083 0.721 3.041 1.00 95.19 89 ASP A O 1
ATOM 635 N N . THR A 1 90 ? -5.311 0.866 1.178 1.00 95.00 90 THR A N 1
ATOM 636 C CA . THR A 1 90 ? -4.175 0.662 0.263 1.00 95.00 90 THR A CA 1
ATOM 637 C C . THR A 1 90 ? -2.977 1.566 0.572 1.00 95.00 90 THR A C 1
ATOM 639 O O . THR A 1 90 ? -1.843 1.101 0.469 1.00 95.00 90 THR A O 1
ATOM 642 N N . GLY A 1 91 ? -3.207 2.824 0.955 1.00 92.50 91 GLY A N 1
ATOM 643 C CA . GLY A 1 91 ? -2.154 3.806 1.213 1.00 92.50 91 GLY A CA 1
ATOM 644 C C . GLY A 1 91 ? -1.694 3.863 2.670 1.00 92.50 91 GLY A C 1
ATOM 645 O O . GLY A 1 91 ? -0.725 4.555 2.982 1.00 92.50 91 GLY A O 1
ATOM 646 N N . SER A 1 92 ? -2.367 3.162 3.585 1.00 94.12 92 SER A N 1
ATOM 647 C CA . SER A 1 92 ? -2.154 3.328 5.020 1.00 94.12 92 SER A CA 1
ATOM 648 C C . SER A 1 92 ? -2.353 2.028 5.790 1.00 94.12 92 SER A C 1
ATOM 650 O O . SER A 1 92 ? -3.409 1.408 5.749 1.00 94.12 92 SER A O 1
ATOM 652 N N . LYS A 1 93 ? -1.386 1.680 6.648 1.00 94.81 93 LYS A N 1
ATOM 653 C CA . LYS A 1 93 ? -1.541 0.602 7.649 1.00 94.81 93 LYS A CA 1
ATOM 654 C C . LYS A 1 93 ? -2.581 0.912 8.741 1.00 94.81 93 LYS A C 1
ATOM 656 O O . LYS A 1 93 ? -2.823 0.089 9.630 1.00 94.81 93 LYS A O 1
ATOM 661 N N . GLY A 1 94 ? -3.136 2.122 8.730 1.00 95.75 94 GLY A N 1
ATOM 662 C CA . GLY A 1 94 ? -4.039 2.646 9.741 1.00 95.75 94 GLY A CA 1
ATOM 663 C C . GLY A 1 94 ? -3.408 2.806 11.118 1.00 95.75 94 GLY A C 1
ATOM 664 O O . GLY A 1 94 ? -2.256 2.450 11.384 1.00 95.75 94 GLY A O 1
ATOM 665 N N . THR A 1 95 ? -4.197 3.331 12.042 1.00 96.62 95 THR A N 1
ATOM 666 C CA . THR A 1 95 ? -3.784 3.572 13.424 1.00 96.62 95 THR A CA 1
ATOM 667 C C . THR A 1 95 ? -4.707 2.849 14.389 1.00 96.62 95 THR A C 1
ATOM 669 O O . THR A 1 95 ? -5.885 2.631 14.109 1.00 96.62 95 THR A O 1
ATOM 672 N N . CYS A 1 96 ? -4.154 2.426 15.523 1.00 96.94 96 CYS A N 1
ATOM 673 C CA . CYS A 1 96 ? -4.968 1.914 16.614 1.00 96.94 96 CYS A CA 1
ATOM 674 C C . CYS A 1 96 ? -5.505 3.088 17.417 1.00 96.94 96 CYS A C 1
ATOM 676 O O . CYS A 1 96 ? -4.731 3.922 17.886 1.00 96.94 96 CYS A O 1
ATOM 678 N N . GLN A 1 97 ? -6.819 3.131 17.577 1.00 96.56 97 GLN A N 1
ATOM 679 C CA . GLN A 1 97 ? -7.502 4.095 18.415 1.00 96.56 97 GLN A CA 1
ATOM 680 C C . GLN A 1 97 ? -8.058 3.414 19.649 1.00 96.56 97 GLN A C 1
ATOM 682 O O . GLN A 1 97 ? -8.649 2.333 19.579 1.00 96.56 97 GLN A O 1
ATOM 687 N N . THR A 1 98 ? -7.871 4.075 20.786 1.00 96.19 98 THR A N 1
ATOM 688 C CA . THR A 1 98 ? -8.385 3.596 22.058 1.00 96.19 98 THR A CA 1
ATOM 689 C C . THR A 1 98 ? -9.901 3.604 22.034 1.00 96.19 98 THR A C 1
ATOM 691 O O . THR A 1 98 ? -10.561 4.566 21.646 1.00 96.19 98 THR A O 1
ATOM 694 N N . CYS A 1 99 ? -10.450 2.509 22.519 1.00 94.56 99 CYS A N 1
ATOM 695 C CA . CYS A 1 99 ? -11.856 2.345 22.772 1.00 94.56 99 CYS A CA 1
ATOM 696 C C . CYS A 1 99 ? -12.325 3.422 23.804 1.00 94.56 99 CYS A C 1
ATOM 698 O O . CYS A 1 99 ? -11.914 3.364 24.958 1.00 94.56 99 CYS A O 1
ATOM 700 N N . GLY A 1 100 ? -13.233 4.347 23.442 1.00 91.75 100 GLY A N 1
ATOM 701 C CA . GLY A 1 100 ? -13.714 5.449 24.316 1.00 91.75 100 GLY A CA 1
ATOM 702 C C . GLY A 1 100 ? -14.616 5.075 25.518 1.00 91.75 100 GLY A C 1
ATOM 703 O O . GLY A 1 100 ? -15.153 3.983 25.617 1.00 91.75 100 GLY A O 1
ATOM 704 N N . SER A 1 101 ? -14.852 5.950 26.488 1.00 91.88 101 SER A N 1
ATOM 705 C CA . SER A 1 101 ? -15.806 5.632 27.571 1.00 91.88 101 SER A CA 1
ATOM 706 C C . SER A 1 101 ? -17.266 5.726 27.102 1.00 91.88 101 SER A C 1
ATOM 708 O O . SER A 1 101 ? -17.578 6.407 26.1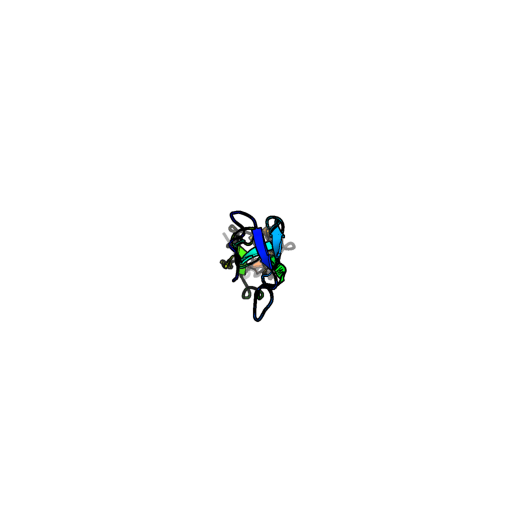27 1.00 91.88 101 SER A O 1
ATOM 710 N N . CYS A 1 102 ? -18.165 5.026 27.799 1.00 92.88 102 CYS A N 1
ATOM 711 C CA . CYS A 1 102 ? -19.610 5.190 27.634 1.00 92.88 102 CYS A CA 1
ATOM 712 C C . CYS A 1 102 ? -20.185 6.085 28.743 1.00 92.88 102 CYS A C 1
ATOM 714 O O . CYS A 1 102 ? -19.571 6.192 29.810 1.00 92.88 102 CYS A O 1
ATOM 716 N N . PRO A 1 103 ? -21.353 6.717 28.518 1.00 93.75 103 PRO A N 1
ATOM 717 C CA . PRO A 1 103 ? -22.070 7.446 29.560 1.00 93.75 103 PRO A CA 1
ATOM 718 C C . PRO A 1 103 ? -22.383 6.573 30.783 1.00 93.75 103 PRO A C 1
ATOM 720 O O . PRO A 1 103 ? -22.412 5.343 30.701 1.00 93.75 103 PRO A O 1
ATOM 723 N N . ALA A 1 104 ? -22.666 7.218 31.918 1.00 89.19 104 ALA A N 1
ATOM 724 C CA . ALA A 1 104 ? -23.072 6.523 33.137 1.00 89.19 104 ALA A CA 1
ATOM 725 C C . ALA A 1 104 ? -24.294 5.615 32.887 1.00 89.19 104 ALA A C 1
ATOM 727 O O . ALA A 1 104 ? -25.232 5.998 32.189 1.00 89.19 104 ALA A O 1
ATOM 728 N N . GLY A 1 105 ? -24.270 4.408 33.460 1.00 87.50 105 GLY A N 1
ATOM 729 C CA . GLY A 1 105 ? -25.306 3.390 33.248 1.00 87.50 105 GLY A CA 1
ATOM 730 C C . GLY A 1 105 ? -25.163 2.586 31.949 1.00 87.50 105 GLY A C 1
ATOM 731 O O . GLY A 1 105 ? -26.069 1.828 31.612 1.00 87.50 105 GLY A O 1
ATOM 732 N N . GLN A 1 106 ? -24.052 2.734 31.218 1.00 92.06 106 GLN A N 1
ATOM 733 C CA . GLN A 1 106 ? -23.766 1.979 29.998 1.00 92.06 106 GLN A CA 1
ATOM 734 C C . GLN A 1 106 ? -22.361 1.365 30.024 1.00 92.06 106 GLN A C 1
ATOM 736 O O . GLN A 1 106 ? -21.446 1.880 30.667 1.00 92.06 106 GLN A O 1
ATOM 741 N N . TYR A 1 107 ? -22.170 0.288 29.265 1.00 89.38 107 TYR A N 1
ATOM 742 C CA . TYR A 1 107 ? -20.870 -0.330 29.013 1.00 89.38 107 TYR A CA 1
ATOM 743 C C . TYR A 1 107 ? -20.609 -0.421 27.509 1.00 89.38 107 TYR A C 1
ATOM 745 O O . TYR A 1 107 ? -21.540 -0.543 26.711 1.00 89.38 107 TYR A O 1
ATOM 753 N N . ARG A 1 108 ? -19.337 -0.375 27.094 1.00 92.88 108 ARG A N 1
ATOM 754 C CA . ARG A 1 108 ? -19.003 -0.553 25.678 1.00 92.88 108 ARG A CA 1
ATOM 755 C C . ARG A 1 108 ? -18.939 -2.028 25.319 1.00 92.88 108 ARG A C 1
ATOM 757 O O . ARG A 1 108 ? -18.254 -2.809 25.972 1.00 92.88 108 ARG A O 1
ATOM 764 N N . SER A 1 109 ? -19.618 -2.383 24.241 1.00 92.62 109 SER A N 1
ATOM 765 C CA . SER A 1 109 ? -19.653 -3.714 23.651 1.00 92.62 109 SER A CA 1
ATOM 766 C C . SER A 1 109 ? -18.999 -3.675 22.267 1.00 92.62 109 SER A C 1
ATOM 768 O O . SER A 1 109 ? -19.123 -2.679 21.559 1.00 92.62 109 SER A O 1
ATOM 770 N N . SER A 1 110 ? -18.300 -4.749 21.893 1.00 91.69 110 SER A N 1
ATOM 771 C CA . SER A 1 110 ? -17.755 -4.974 20.542 1.00 91.69 110 SER A CA 1
ATOM 772 C C . SER A 1 110 ? -16.666 -4.011 20.044 1.00 91.69 110 SER A C 1
ATOM 774 O O . SER A 1 110 ? -16.407 -3.978 18.850 1.00 91.69 110 SER A O 1
ATOM 776 N N . CYS A 1 111 ? -15.967 -3.270 20.912 1.00 93.69 111 CYS A N 1
ATOM 777 C CA . CYS A 1 111 ? -14.819 -2.483 20.445 1.00 93.69 111 CYS A CA 1
ATOM 778 C C . CYS A 1 111 ? -13.587 -3.363 20.209 1.00 93.69 111 CYS A C 1
ATOM 780 O O . CYS A 1 111 ? -12.896 -3.732 21.162 1.00 93.69 111 CYS A O 1
ATOM 782 N N . SER A 1 112 ? -13.338 -3.724 18.953 1.00 92.69 112 SER A N 1
ATOM 783 C CA . SER A 1 112 ? -12.222 -4.580 18.542 1.00 92.69 112 SER A CA 1
ATOM 784 C C . SER A 1 112 ? -12.091 -4.615 17.020 1.00 92.69 112 SER A C 1
ATOM 786 O O . SER A 1 112 ? -13.029 -4.275 16.303 1.00 92.69 112 SER A O 1
ATOM 788 N N . GLY A 1 113 ? -10.949 -5.078 16.503 1.00 90.00 113 GLY A N 1
ATOM 789 C CA . GLY A 1 113 ? -10.758 -5.210 15.056 1.00 90.00 113 GLY A CA 1
ATOM 790 C C . GLY A 1 113 ? -10.851 -3.847 14.376 1.00 90.00 113 GLY A C 1
ATOM 791 O O . GLY A 1 113 ? -9.999 -3.004 14.627 1.00 90.00 113 GLY A O 1
ATOM 792 N N . VAL A 1 114 ? -11.882 -3.634 13.556 1.00 91.00 114 VAL A N 1
ATOM 793 C CA . VAL A 1 114 ? -12.211 -2.347 12.906 1.00 91.00 114 VAL A CA 1
ATOM 794 C C . VAL A 1 114 ? -13.455 -1.672 13.501 1.00 91.00 114 VAL A C 1
ATOM 796 O O . VAL A 1 114 ? -13.858 -0.606 13.047 1.00 91.00 114 VAL A O 1
ATOM 799 N N . ASP A 1 115 ? -14.079 -2.293 14.503 1.00 92.19 115 ASP A N 1
ATOM 800 C CA . ASP A 1 115 ? -15.318 -1.821 15.115 1.00 92.19 115 ASP A CA 1
ATOM 801 C C . ASP A 1 115 ? -15.005 -0.907 16.319 1.00 92.19 115 ASP A C 1
ATOM 803 O O . ASP A 1 115 ? -14.340 -1.352 17.265 1.00 92.19 115 ASP A O 1
ATOM 807 N N . PRO A 1 116 ? -15.472 0.360 16.331 1.00 93.00 116 PRO A N 1
ATOM 808 C CA . PRO A 1 116 ? -15.332 1.254 17.487 1.00 93.00 116 PRO A CA 1
ATOM 809 C C . PRO A 1 116 ? -16.145 0.803 18.720 1.00 93.00 116 PRO A C 1
ATOM 811 O O . PRO A 1 116 ? -15.940 1.300 19.840 1.00 93.00 116 PRO A O 1
ATOM 814 N N . GLY A 1 117 ? -17.045 -0.160 18.539 1.00 93.75 117 GLY A N 1
ATOM 815 C CA . GLY A 1 117 ? -17.986 -0.652 19.524 1.00 93.75 117 GLY A CA 1
ATOM 816 C C . GLY A 1 117 ? -19.165 0.291 19.738 1.00 93.75 117 GLY A C 1
ATOM 817 O O . GLY A 1 117 ? -19.182 1.445 19.311 1.00 93.75 117 GLY A O 1
ATOM 818 N N . VAL A 1 118 ? -20.155 -0.205 20.473 1.00 94.75 118 VAL A N 1
ATOM 819 C CA . VAL A 1 118 ? -21.374 0.533 20.821 1.00 94.75 118 VAL A CA 1
ATOM 820 C C . VAL A 1 118 ? -21.582 0.542 22.325 1.00 94.75 118 VAL A C 1
ATOM 822 O O . VAL A 1 118 ? -21.246 -0.421 23.018 1.00 94.75 118 VAL A O 1
ATOM 825 N N . CYS A 1 119 ? -22.154 1.623 22.843 1.00 95.00 119 CYS A N 1
ATOM 826 C CA . CYS A 1 119 ? -22.566 1.671 24.237 1.00 95.00 119 CYS A CA 1
ATOM 827 C C . CYS A 1 119 ? -23.907 0.956 24.408 1.00 95.00 119 CYS A C 1
ATOM 829 O O . CYS A 1 119 ? -24.876 1.255 23.711 1.00 95.00 119 CYS A O 1
ATOM 831 N N . LYS A 1 120 ? -23.946 -0.011 25.324 1.00 92.69 120 LYS A N 1
ATOM 832 C CA . LYS A 1 120 ? -25.147 -0.754 25.701 1.00 92.69 120 LYS A CA 1
ATOM 833 C C . LYS A 1 120 ? -25.546 -0.394 27.129 1.00 92.69 120 LYS A C 1
ATOM 835 O O . LYS A 1 120 ? -24.651 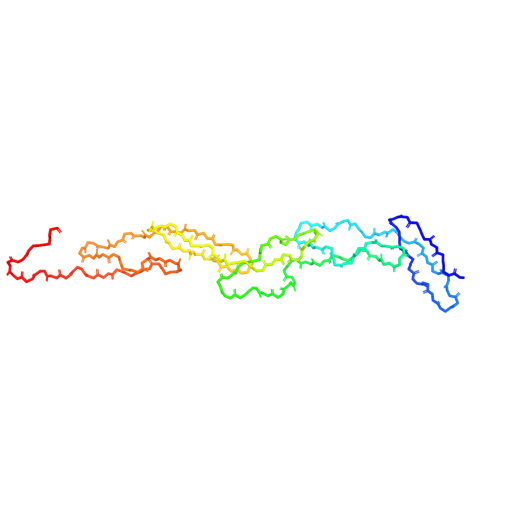-0.210 27.957 1.00 92.69 120 LYS A O 1
ATOM 840 N N . PRO A 1 121 ? -26.850 -0.285 27.431 1.00 89.75 121 PRO A N 1
ATOM 841 C CA . PRO A 1 121 ? -27.304 -0.090 28.800 1.00 89.75 121 PRO A CA 1
ATOM 842 C C . PRO A 1 121 ? -26.839 -1.253 29.673 1.00 89.75 121 PRO A C 1
ATOM 844 O O . PRO A 1 121 ? -26.787 -2.398 29.226 1.00 89.75 121 PRO A O 1
ATOM 847 N N . CYS A 1 122 ? -26.487 -0.952 30.916 1.00 85.19 122 CYS A N 1
ATOM 848 C CA . CYS A 1 122 ? -26.371 -1.986 31.929 1.00 85.19 122 CYS A CA 1
ATOM 849 C C . CYS A 1 122 ? -27.772 -2.539 32.201 1.00 85.19 122 CYS A C 1
ATOM 851 O O . CYS A 1 122 ? -28.698 -1.760 32.431 1.00 85.19 122 CYS A O 1
ATOM 853 N N . ASP A 1 123 ? -27.924 -3.862 32.184 1.00 80.00 123 ASP A N 1
ATOM 854 C CA . ASP A 1 123 ? -29.180 -4.484 32.590 1.00 80.00 123 ASP A CA 1
ATOM 855 C C . ASP A 1 123 ? -29.502 -4.079 34.033 1.00 80.00 123 ASP A C 1
ATOM 857 O O . ASP A 1 123 ? -28.635 -4.111 34.916 1.00 80.00 123 ASP A O 1
ATOM 861 N N . ALA A 1 124 ? -30.751 -3.674 34.268 1.00 70.44 124 ALA A N 1
ATOM 862 C CA . ALA A 1 124 ? -31.246 -3.515 35.623 1.00 70.44 124 ALA A CA 1
ATOM 863 C C . ALA A 1 124 ? -31.262 -4.903 36.271 1.00 70.44 124 ALA A C 1
ATOM 865 O O . ALA A 1 124 ? -31.862 -5.834 35.731 1.00 70.44 124 ALA A O 1
ATOM 866 N N . CYS A 1 125 ? -30.589 -5.049 37.412 1.00 65.94 125 CYS A N 1
ATOM 867 C CA . CYS A 1 125 ? -30.732 -6.260 38.210 1.00 65.94 125 CYS A CA 1
ATOM 868 C C . CYS A 1 125 ? -32.204 -6.365 38.651 1.00 65.94 125 CYS A C 1
ATOM 870 O O . CYS A 1 125 ? -32.782 -5.340 39.037 1.00 65.94 125 CYS A O 1
ATOM 872 N N . PRO A 1 126 ? -32.825 -7.558 38.595 1.00 66.25 126 PRO A N 1
ATOM 873 C CA . PRO A 1 126 ? -34.094 -7.798 39.268 1.00 66.25 126 PRO A CA 1
ATOM 874 C C . PRO A 1 126 ? -34.012 -7.351 40.731 1.00 66.25 126 PRO A C 1
ATOM 876 O O . PRO A 1 126 ? -32.935 -7.362 41.334 1.00 66.25 126 PRO A O 1
ATOM 879 N N . GLU A 1 127 ? -35.145 -6.949 41.304 1.00 68.94 127 GLU A N 1
ATOM 880 C CA . GLU A 1 127 ? -35.206 -6.498 42.695 1.00 68.94 127 GLU A CA 1
ATOM 881 C C . GLU A 1 127 ? -34.592 -7.568 43.622 1.00 68.94 127 GLU A C 1
ATOM 883 O O . GLU A 1 127 ? -35.082 -8.693 43.690 1.00 68.94 127 GLU A O 1
ATOM 888 N N . GLY A 1 128 ? -33.487 -7.232 44.299 1.00 67.56 128 GLY A N 1
ATOM 889 C CA . GLY A 1 128 ? -32.774 -8.140 45.206 1.00 67.56 128 GLY A CA 1
ATOM 890 C C . GLY A 1 128 ? -31.502 -8.809 44.662 1.00 67.56 128 GLY A C 1
ATOM 891 O O . GLY A 1 128 ? -30.839 -9.499 45.434 1.00 67.56 128 GLY A O 1
ATOM 892 N N . GLU A 1 129 ? -31.106 -8.591 43.404 1.00 69.56 129 GLU A N 1
ATOM 893 C CA . GLU A 1 129 ? -29.824 -9.088 42.870 1.00 69.56 129 GLU A CA 1
ATOM 894 C C . GLU A 1 129 ? -28.734 -8.005 42.801 1.00 69.56 129 GLU A C 1
ATOM 896 O O . GLU A 1 129 ? -29.002 -6.826 42.565 1.00 69.56 129 GLU A O 1
ATOM 901 N N . TYR A 1 130 ? -27.475 -8.417 42.987 1.00 60.66 130 TYR A N 1
ATOM 902 C CA . TYR A 1 130 ? -26.288 -7.576 42.823 1.00 60.66 130 TYR A CA 1
ATOM 903 C C . TYR A 1 130 ? -25.259 -8.272 41.927 1.00 60.66 130 TYR A C 1
ATOM 905 O O . TYR A 1 130 ? -25.019 -9.474 42.041 1.00 60.66 130 TYR A O 1
ATOM 913 N N . ARG A 1 131 ? -24.619 -7.504 41.040 1.00 62.50 131 ARG A N 1
ATOM 914 C CA . ARG A 1 131 ? -23.522 -7.985 40.191 1.00 62.50 131 ARG A CA 1
ATOM 915 C C . ARG A 1 131 ? -22.199 -7.866 40.958 1.00 62.50 131 ARG A C 1
ATOM 917 O O . ARG A 1 131 ? -21.804 -6.749 41.287 1.00 62.50 131 ARG A O 1
ATOM 924 N N . SER A 1 132 ? -21.555 -8.998 41.260 1.00 59.91 132 SER A N 1
ATOM 925 C CA . SER A 1 132 ? -20.215 -9.084 41.875 1.00 59.91 132 SER A CA 1
ATOM 926 C C . SER A 1 132 ? -19.092 -8.869 40.870 1.00 59.91 132 SER A C 1
ATOM 928 O O . SER A 1 132 ? -19.230 -9.426 39.754 1.00 59.91 132 SER A O 1
#

Foldseek 3Di:
DADQLDPQWAFPDDDDPDNGDIDGADDQWDFQWEFPDDDDNHDHTDIGGLVVDDWAPPQWEFPDPDRHDNGDTDGQDWDPPQWEFDDCTHHDSGDTDGQDADPPQWDFDDHTYHDSTDTDGDDDDPPPDDDD

pLDDT: mean 91.03, std 7.73, range [59.91, 97.56]

Radius of gyration: 28.15 Å; chains: 1; bounding box: 64×18×87 Å

Secondary structure (DSSP, 8-state):
-PPP--TTEEEES-BTTB--EEEEPPPPPPTTEEEEE--BTTB--EEEEGGGSPPPPTTEEEEEE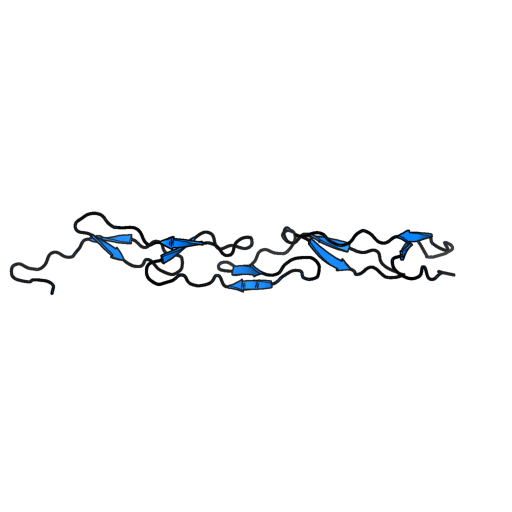EBTEEEEEEEPPPPPTTEEEEEEETTEEEEEEEPPPPPTTEEEE--BTTB--EEEEPPPPPTT----

Sequence (132 aa):
MCQDCGQERYLYGCGGEEEGECRDCSEACEAGSYELVACSPRTDRECVPCDSQPPCPAGEFREGCGVVSAGKCAPCAACPAGSFRMGCDTGSKGTCQTCGSCPAGQYRSSCSGVDPGVCKPCDACPEGEYRS

Organism: Hemiselmis andersenii (NCBI:txid464988)